Protein AF-A0A1I4TDE1-F1 (afdb_monomer_lite)

Sequence (81 aa):
MHEINHHEHHRLEDREKFIKRIEHWIRHNDEHLTGYEDWKRWCEETGLKEVSEILDKVCAGVREQNELLKQALESLRQSQK

Secondary structure (DSSP, 8-state):
--SHHHHHHHHHHHHHHHHHHHHHHHHHHHHHHHHHHHHHHHHHHTT-HHHHHHHHHHHHHHHHHHHHHHHHHHHHHHTT-

pLDDT: mean 90.22, std 14.91, range [46.66, 98.75]

Radius of gyration: 19.54 Å; chains: 1; bounding box: 39×18×64 Å

Organism: NCBI:txid39841

InterPro domains:
  IPR058493 Domain of unknown function DUF8180 [PF26551] (20-76)

Foldseek 3Di:
DPPPPPVVVVVVVVLVVVLVVLVVLLVVLVVVLVVLVVVLVVCVVVVVPVSNVVSVVVSVVSVVSNVVSVVVSVVSVVVVD

Structure (mmCIF, N/CA/C/O backbone):
data_AF-A0A1I4TDE1-F1
#
_entry.id   AF-A0A1I4TDE1-F1
#
loop_
_atom_site.group_PDB
_atom_site.id
_atom_site.type_symbol
_atom_site.label_atom_id
_atom_site.label_alt_id
_atom_site.label_comp_id
_atom_site.label_asym_id
_atom_site.label_entity_id
_atom_site.label_seq_id
_atom_site.pdbx_PDB_ins_code
_atom_site.Cartn_x
_atom_site.Cartn_y
_atom_site.Cartn_z
_atom_site.occupancy
_atom_site.B_iso_or_equiv
_atom_site.auth_seq_id
_atom_site.auth_comp_id
_atom_site.auth_asym_id
_atom_site.auth_atom_id
_atom_site.pdbx_PDB_model_num
ATOM 1 N N . MET A 1 1 ? 22.773 6.202 -43.283 1.00 46.72 1 MET A N 1
ATOM 2 C CA . MET A 1 1 ? 22.139 5.301 -42.297 1.00 46.72 1 MET A CA 1
ATOM 3 C C . MET A 1 1 ? 22.428 5.819 -40.888 1.00 46.72 1 MET A C 1
ATOM 5 O O . MET A 1 1 ? 23.440 5.442 -40.322 1.00 46.72 1 MET A O 1
ATOM 9 N N . HIS A 1 2 ? 21.602 6.731 -40.360 1.00 49.84 2 HIS A N 1
ATOM 10 C CA . HIS A 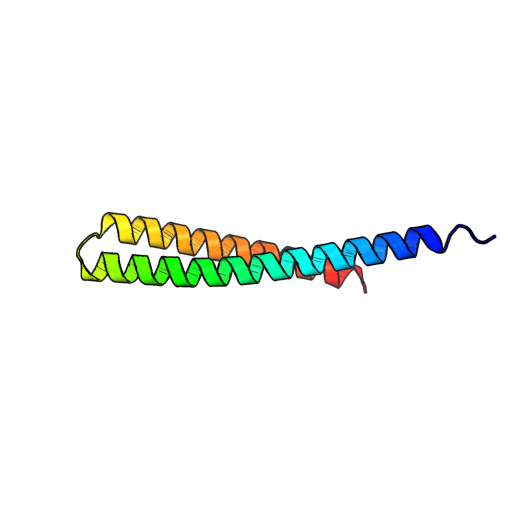1 2 ? 21.779 7.312 -39.013 1.00 49.84 2 HIS A CA 1
ATOM 11 C C . HIS A 1 2 ? 20.440 7.633 -38.305 1.00 49.84 2 HIS A C 1
ATOM 13 O O . HIS A 1 2 ? 20.414 8.424 -37.375 1.00 49.84 2 HIS A O 1
ATOM 19 N N . GLU A 1 3 ? 19.319 7.035 -38.720 1.00 51.78 3 GLU A N 1
ATOM 20 C CA . GLU A 1 3 ? 17.996 7.329 -38.127 1.00 51.78 3 GLU A CA 1
ATOM 21 C C . GLU A 1 3 ? 17.561 6.332 -37.042 1.00 51.78 3 GLU A C 1
ATOM 23 O O . GLU A 1 3 ? 16.685 6.634 -36.239 1.00 51.78 3 GLU A O 1
ATOM 28 N N . ILE A 1 4 ? 18.201 5.162 -36.956 1.00 53.75 4 ILE A N 1
ATOM 29 C CA . ILE A 1 4 ? 17.778 4.090 -36.036 1.00 53.75 4 ILE A CA 1
ATOM 30 C C . ILE A 1 4 ? 18.118 4.425 -34.566 1.00 53.75 4 ILE A C 1
ATOM 32 O O . ILE A 1 4 ? 17.417 3.999 -33.657 1.00 53.75 4 ILE A O 1
ATOM 36 N N . ASN A 1 5 ? 19.131 5.262 -34.316 1.00 57.84 5 ASN A N 1
ATOM 37 C CA . ASN A 1 5 ? 19.670 5.489 -32.967 1.00 57.84 5 ASN A CA 1
ATOM 38 C C . ASN A 1 5 ? 18.833 6.461 -32.105 1.00 57.84 5 ASN A C 1
ATOM 40 O O . ASN A 1 5 ? 18.771 6.337 -30.885 1.00 57.84 5 ASN A O 1
ATOM 44 N N . HIS A 1 6 ? 18.156 7.435 -32.723 1.00 62.72 6 HIS A N 1
ATOM 45 C CA . HIS A 1 6 ? 17.503 8.515 -31.971 1.00 62.72 6 HIS A CA 1
ATOM 46 C C . HIS A 1 6 ? 16.146 8.107 -31.367 1.00 62.72 6 HIS A C 1
ATOM 48 O O . HIS A 1 6 ? 15.759 8.601 -30.307 1.00 62.72 6 HIS A O 1
ATOM 54 N N . HIS A 1 7 ? 15.421 7.193 -32.022 1.00 64.31 7 HIS A N 1
ATOM 55 C CA . HIS A 1 7 ? 14.124 6.700 -31.544 1.00 64.31 7 HIS A CA 1
ATOM 56 C C . HIS A 1 7 ? 14.251 5.702 -30.388 1.00 64.31 7 HIS A C 1
ATOM 58 O O . HIS A 1 7 ? 13.420 5.700 -29.479 1.00 64.31 7 HIS A O 1
ATOM 64 N N . GLU A 1 8 ? 15.288 4.867 -30.406 1.00 66.88 8 GLU A N 1
ATOM 65 C CA . GLU A 1 8 ? 15.537 3.884 -29.352 1.00 66.88 8 GLU A CA 1
ATOM 66 C C . GLU A 1 8 ? 15.962 4.563 -28.044 1.00 66.88 8 GLU A C 1
ATOM 68 O O . GLU A 1 8 ? 15.418 4.252 -26.983 1.00 66.88 8 GLU A O 1
ATOM 73 N N . HIS A 1 9 ? 16.833 5.575 -28.132 1.00 66.25 9 HIS A N 1
ATOM 74 C CA . HIS A 1 9 ? 17.264 6.363 -26.978 1.00 66.25 9 HIS A CA 1
ATOM 75 C C . HIS A 1 9 ? 16.086 7.055 -26.268 1.00 66.25 9 HIS A C 1
ATOM 77 O O . HIS A 1 9 ? 15.945 6.942 -25.051 1.00 66.25 9 HIS A O 1
ATOM 83 N N . HIS A 1 10 ? 15.170 7.675 -27.023 1.00 73.62 10 HIS A N 1
ATOM 84 C CA . HIS A 1 10 ? 13.984 8.323 -26.448 1.00 73.62 10 HIS A CA 1
ATOM 85 C C . HIS A 1 10 ? 13.060 7.324 -25.728 1.00 73.62 10 HIS A C 1
ATOM 87 O O . HIS A 1 10 ? 12.540 7.610 -24.651 1.00 73.62 10 HIS A O 1
ATOM 93 N N . ARG A 1 11 ? 12.878 6.118 -26.286 1.00 75.12 11 ARG A N 1
ATOM 94 C CA . ARG A 1 11 ? 12.048 5.071 -25.668 1.00 75.12 11 ARG A CA 1
ATOM 95 C C . ARG A 1 11 ? 12.650 4.557 -24.354 1.00 75.12 11 ARG A C 1
ATOM 97 O O . ARG A 1 11 ? 11.899 4.257 -23.424 1.00 75.12 11 ARG A O 1
ATOM 104 N N . LEU A 1 12 ? 13.977 4.452 -24.267 1.00 74.88 12 LEU A N 1
ATOM 105 C CA . LEU A 1 12 ? 14.664 4.073 -23.030 1.00 74.88 12 LEU A CA 1
ATOM 106 C C . LEU A 1 12 ? 14.488 5.147 -21.949 1.00 74.88 12 LEU A C 1
ATOM 108 O O . LEU A 1 12 ? 14.114 4.812 -20.824 1.00 74.88 12 LEU A O 1
ATOM 112 N N . GLU A 1 13 ? 14.651 6.425 -22.300 1.00 81.50 13 GLU A N 1
ATOM 113 C CA . GLU A 1 13 ? 14.415 7.536 -21.372 1.00 81.50 13 GLU A CA 1
ATOM 114 C C . GLU A 1 13 ? 12.969 7.574 -20.854 1.00 81.50 13 GLU A C 1
ATOM 116 O O . GLU A 1 13 ? 12.740 7.778 -19.660 1.00 81.50 13 GLU A O 1
ATOM 121 N N . ASP A 1 14 ? 11.979 7.367 -21.726 1.00 89.69 14 ASP A N 1
ATOM 122 C CA . ASP A 1 14 ? 10.566 7.343 -21.329 1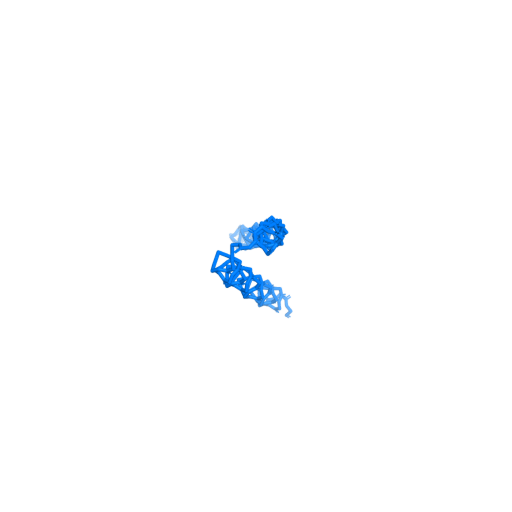.00 89.69 14 ASP A CA 1
ATOM 123 C C . ASP A 1 14 ? 10.266 6.186 -20.369 1.00 89.69 14 ASP A C 1
ATOM 125 O O . ASP A 1 14 ? 9.543 6.358 -19.382 1.00 89.69 14 ASP A O 1
ATOM 129 N N . ARG A 1 15 ? 10.879 5.020 -20.604 1.00 90.25 15 ARG A N 1
ATOM 130 C CA . ARG A 1 15 ? 10.768 3.862 -19.712 1.00 90.25 15 ARG A CA 1
ATOM 131 C C . ARG A 1 15 ? 11.390 4.142 -18.345 1.00 90.25 15 ARG A C 1
ATOM 133 O O . ARG A 1 15 ? 10.766 3.840 -17.330 1.00 90.25 15 ARG A O 1
ATOM 140 N N . GLU A 1 16 ? 12.578 4.738 -18.288 1.00 92.19 16 GLU 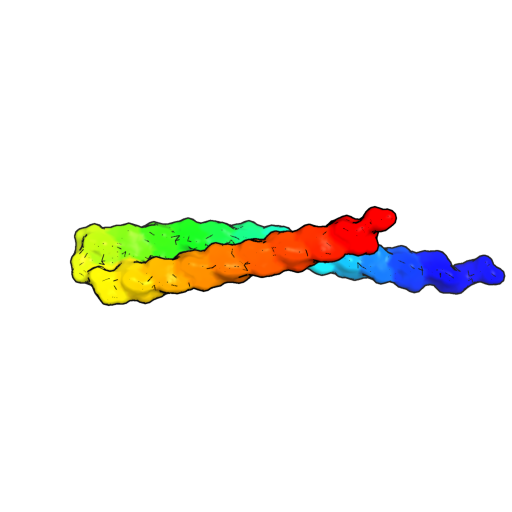A N 1
ATOM 141 C CA . GLU A 1 16 ? 13.215 5.115 -17.018 1.00 92.19 16 GLU A CA 1
ATOM 142 C C . GLU A 1 16 ? 12.405 6.162 -16.245 1.00 92.19 16 GLU A C 1
ATOM 144 O O . GLU A 1 16 ? 12.232 6.045 -15.029 1.00 92.19 16 GLU A O 1
ATOM 149 N N . LYS A 1 17 ? 11.857 7.167 -16.941 1.00 94.81 17 LYS A N 1
ATOM 150 C CA . LYS A 1 17 ? 10.949 8.160 -16.344 1.00 94.81 17 LYS A CA 1
ATOM 151 C C . LYS A 1 17 ? 9.709 7.485 -15.755 1.00 94.81 17 LYS A C 1
ATOM 153 O O . LYS A 1 17 ? 9.266 7.868 -14.671 1.00 94.81 17 LYS A O 1
ATOM 158 N N . PHE A 1 18 ? 9.158 6.480 -16.435 1.00 95.38 18 PHE A N 1
ATOM 159 C CA . PHE A 1 18 ? 8.005 5.733 -15.940 1.00 95.38 18 PHE A CA 1
ATOM 160 C C . PHE A 1 18 ? 8.341 4.870 -14.715 1.00 95.38 18 PHE A C 1
ATOM 162 O O . PHE A 1 18 ? 7.600 4.913 -13.734 1.00 95.38 18 PHE A O 1
ATOM 169 N N . ILE A 1 19 ? 9.492 4.186 -14.712 1.00 96.56 19 ILE A N 1
ATOM 170 C CA . ILE A 1 19 ? 10.003 3.437 -13.548 1.00 96.56 19 ILE A CA 1
ATOM 171 C C . ILE A 1 19 ? 10.096 4.349 -12.318 1.00 96.56 19 ILE A C 1
ATOM 173 O O . ILE A 1 19 ? 9.499 4.046 -11.286 1.00 96.56 19 ILE A O 1
ATOM 177 N N . LYS A 1 20 ? 10.751 5.512 -12.448 1.00 96.88 20 LYS A N 1
ATOM 178 C CA . LYS A 1 20 ? 10.878 6.491 -11.352 1.00 96.88 20 LYS A CA 1
ATOM 179 C C . LYS A 1 20 ? 9.523 6.976 -10.839 1.00 96.88 20 LYS A C 1
ATOM 181 O O . LYS A 1 20 ? 9.364 7.248 -9.650 1.00 96.88 20 LYS A O 1
ATOM 186 N N . ARG A 1 21 ? 8.533 7.098 -11.729 1.00 98.00 21 ARG A N 1
ATOM 187 C CA . ARG A 1 21 ? 7.174 7.504 -11.358 1.00 98.00 21 ARG A CA 1
ATOM 188 C C . ARG A 1 21 ? 6.480 6.421 -10.531 1.00 98.00 21 ARG A C 1
ATOM 190 O O . ARG A 1 21 ? 5.877 6.757 -9.519 1.00 98.00 21 ARG A O 1
ATOM 197 N N . ILE A 1 22 ? 6.591 5.150 -10.917 1.00 98.25 22 ILE A N 1
ATOM 198 C CA . ILE A 1 22 ? 6.029 4.038 -10.135 1.00 98.25 22 ILE A CA 1
ATOM 199 C C . ILE A 1 22 ? 6.710 3.944 -8.762 1.00 98.25 22 ILE A C 1
ATOM 201 O O . ILE A 1 22 ? 6.022 3.846 -7.750 1.00 98.25 22 ILE A O 1
ATOM 205 N N . GLU A 1 23 ? 8.040 4.053 -8.703 1.00 98.25 23 GLU A N 1
ATOM 206 C CA . GLU A 1 23 ? 8.791 4.081 -7.436 1.00 98.25 23 GLU A CA 1
ATOM 207 C C . GLU A 1 23 ? 8.331 5.222 -6.516 1.00 98.25 23 GLU A C 1
ATOM 209 O O . GLU A 1 23 ? 8.198 5.037 -5.306 1.00 98.25 23 GLU A O 1
ATOM 214 N N . HIS A 1 24 ? 8.055 6.402 -7.082 1.00 98.19 24 HIS A N 1
ATOM 215 C CA . HIS A 1 24 ? 7.507 7.525 -6.328 1.00 98.19 24 HIS A CA 1
ATOM 216 C C . HIS A 1 24 ? 6.116 7.221 -5.753 1.00 98.19 24 HIS A C 1
ATOM 218 O O . HIS A 1 24 ? 5.892 7.513 -4.581 1.00 98.19 24 HIS A O 1
ATOM 224 N N . TRP A 1 25 ? 5.218 6.614 -6.533 1.00 98.56 25 TRP A N 1
ATOM 225 C CA . TRP A 1 25 ? 3.877 6.254 -6.060 1.00 98.56 25 TRP A CA 1
ATOM 226 C C . TRP A 1 25 ? 3.893 5.185 -4.967 1.00 98.56 25 TRP A C 1
ATOM 228 O O . TRP A 1 25 ? 3.135 5.314 -4.013 1.00 98.56 25 TRP A O 1
ATOM 238 N N . ILE A 1 26 ? 4.787 4.192 -5.044 1.00 98.62 26 ILE A N 1
ATOM 239 C CA . ILE A 1 26 ? 4.945 3.188 -3.975 1.00 98.62 26 ILE A CA 1
ATOM 240 C C . ILE A 1 26 ? 5.298 3.869 -2.648 1.00 98.62 26 ILE A C 1
ATOM 242 O O . ILE A 1 26 ? 4.621 3.650 -1.646 1.00 98.62 26 ILE A O 1
ATOM 246 N N . ARG A 1 27 ? 6.305 4.754 -2.653 1.00 98.44 27 ARG A N 1
ATOM 247 C CA . ARG A 1 27 ? 6.698 5.509 -1.453 1.00 98.44 27 ARG A CA 1
ATOM 248 C C . ARG A 1 27 ? 5.562 6.393 -0.935 1.00 98.44 27 ARG A C 1
ATOM 250 O O . ARG A 1 27 ? 5.338 6.443 0.266 1.00 98.44 27 ARG A O 1
ATOM 257 N N . HIS A 1 28 ? 4.848 7.079 -1.824 1.00 97.88 28 HIS A N 1
ATOM 258 C CA . HIS A 1 28 ? 3.731 7.934 -1.423 1.00 97.88 28 HIS A CA 1
ATOM 259 C C . HIS A 1 28 ? 2.590 7.135 -0.776 1.00 97.88 28 HIS A C 1
ATOM 261 O O . HIS A 1 28 ? 1.984 7.569 0.199 1.00 97.88 28 HIS A O 1
ATOM 267 N N . ASN A 1 29 ? 2.326 5.933 -1.279 1.00 98.56 29 ASN A N 1
ATOM 268 C CA . ASN A 1 29 ? 1.373 5.013 -0.675 1.00 98.56 29 ASN A CA 1
ATOM 269 C C . ASN A 1 29 ? 1.835 4.520 0.705 1.00 98.56 29 ASN A C 1
ATOM 271 O O . ASN A 1 29 ? 1.006 4.412 1.602 1.00 98.56 29 ASN A O 1
ATOM 275 N N . ASP A 1 30 ? 3.133 4.268 0.908 1.00 98.44 30 ASP A N 1
ATOM 276 C CA . ASP A 1 30 ? 3.670 3.912 2.233 1.00 98.44 30 ASP A CA 1
ATOM 277 C C . ASP A 1 30 ? 3.514 5.076 3.243 1.00 98.44 30 ASP A C 1
ATOM 279 O O . ASP A 1 30 ? 3.180 4.859 4.412 1.00 98.44 30 ASP A O 1
ATOM 283 N N . GLU A 1 31 ? 3.685 6.326 2.791 1.00 98.00 31 GLU A N 1
ATOM 284 C CA . GLU A 1 31 ? 3.418 7.531 3.595 1.00 98.00 31 GLU A CA 1
ATOM 285 C C . GLU A 1 31 ? 1.934 7.629 3.994 1.00 98.00 31 GLU A C 1
ATOM 287 O O . GLU A 1 31 ? 1.623 7.837 5.170 1.00 98.00 31 GLU A O 1
ATOM 292 N N . HIS A 1 32 ? 1.010 7.422 3.046 1.00 98.06 32 HIS A N 1
ATOM 293 C CA . HIS A 1 32 ? -0.431 7.372 3.336 1.00 98.06 32 HIS A CA 1
ATOM 294 C C . HIS A 1 32 ? -0.794 6.241 4.291 1.00 98.06 32 HIS A C 1
ATOM 296 O O . HIS A 1 32 ? -1.586 6.452 5.206 1.00 98.06 32 HIS A O 1
ATOM 302 N N . LEU A 1 33 ? -0.203 5.058 4.105 1.00 98.38 33 LEU A N 1
ATOM 303 C CA . LEU A 1 33 ? -0.443 3.899 4.958 1.00 98.38 33 LEU A CA 1
ATOM 304 C C . LEU A 1 33 ? -0.117 4.218 6.419 1.00 98.38 33 LEU A C 1
ATOM 306 O O . LEU A 1 33 ? -0.924 3.920 7.295 1.00 98.38 33 LEU A O 1
ATOM 310 N N . THR A 1 34 ? 1.010 4.893 6.660 1.00 98.00 34 THR A N 1
ATOM 311 C CA . THR A 1 34 ? 1.409 5.336 8.004 1.00 98.00 34 THR A CA 1
ATOM 312 C C . THR A 1 34 ? 0.350 6.268 8.606 1.00 98.00 34 THR A C 1
ATOM 314 O O . THR A 1 34 ? -0.112 6.048 9.723 1.00 98.00 34 THR A O 1
ATOM 317 N N . GLY A 1 35 ? -0.112 7.267 7.843 1.00 98.31 35 GLY A N 1
ATOM 318 C CA . GLY A 1 35 ? -1.146 8.198 8.309 1.00 98.31 35 GLY A CA 1
ATOM 319 C C . GLY A 1 35 ? -2.487 7.520 8.614 1.00 98.31 35 GLY A C 1
ATOM 320 O O . GLY A 1 35 ? -3.132 7.832 9.614 1.00 98.31 35 GLY A O 1
ATOM 321 N N . TYR A 1 36 ? -2.904 6.562 7.786 1.00 98.56 36 TYR A N 1
ATOM 322 C CA . TYR A 1 36 ? -4.138 5.810 8.012 1.00 98.56 36 TYR A CA 1
ATOM 323 C C . TYR A 1 36 ? -4.037 4.861 9.211 1.00 98.56 36 TYR A C 1
ATOM 325 O O . TYR A 1 36 ? -5.016 4.715 9.942 1.00 98.56 36 TYR A O 1
ATOM 333 N N . GLU A 1 37 ? -2.875 4.251 9.451 1.00 98.38 37 GLU A N 1
ATOM 334 C CA . GLU A 1 37 ? -2.622 3.429 10.640 1.00 98.38 37 GLU A CA 1
ATOM 335 C C . GLU A 1 37 ? -2.678 4.260 11.929 1.00 98.38 37 GLU A C 1
ATOM 337 O O . GLU A 1 37 ? -3.303 3.829 12.901 1.00 98.38 37 GLU A O 1
ATOM 342 N N . ASP A 1 38 ? -2.126 5.476 11.918 1.00 98.56 38 ASP A N 1
ATOM 343 C CA . ASP A 1 38 ? -2.222 6.409 13.046 1.00 98.56 38 ASP A CA 1
ATOM 344 C C . ASP A 1 38 ? -3.680 6.799 13.334 1.00 98.56 38 ASP A C 1
ATOM 346 O O . ASP A 1 38 ? -4.126 6.783 14.486 1.00 98.56 38 ASP A O 1
ATOM 350 N N . TRP A 1 39 ? -4.467 7.100 12.295 1.00 98.56 39 TRP A N 1
ATOM 351 C CA . TRP A 1 39 ? -5.892 7.412 12.454 1.00 98.56 39 TRP A CA 1
ATOM 352 C C . TRP A 1 39 ? -6.697 6.211 12.933 1.00 98.56 39 TRP A C 1
ATOM 354 O O . TRP A 1 39 ? -7.582 6.362 13.777 1.00 98.56 39 TRP A O 1
ATOM 364 N N . LYS A 1 40 ? -6.387 5.018 12.417 1.00 98.38 40 LYS A N 1
ATOM 365 C CA . LYS A 1 40 ? -7.018 3.768 12.838 1.00 98.38 40 LYS A CA 1
ATOM 366 C C . LYS A 1 40 ? -6.783 3.553 14.329 1.00 98.38 40 LYS A C 1
ATOM 368 O O . LYS A 1 40 ? -7.745 3.354 15.069 1.00 98.38 40 LYS A O 1
ATOM 373 N N . ARG A 1 41 ? -5.530 3.671 14.776 1.00 98.19 41 ARG A N 1
ATOM 374 C CA . ARG A 1 41 ? -5.152 3.548 16.187 1.00 98.19 41 ARG A CA 1
ATOM 375 C C . ARG A 1 41 ? -5.884 4.566 17.058 1.00 98.19 41 ARG A C 1
ATOM 377 O O . ARG A 1 41 ? -6.451 4.201 18.084 1.00 98.19 41 ARG A O 1
ATOM 384 N N . TRP A 1 42 ? -5.935 5.826 16.635 1.00 98.44 42 TRP A N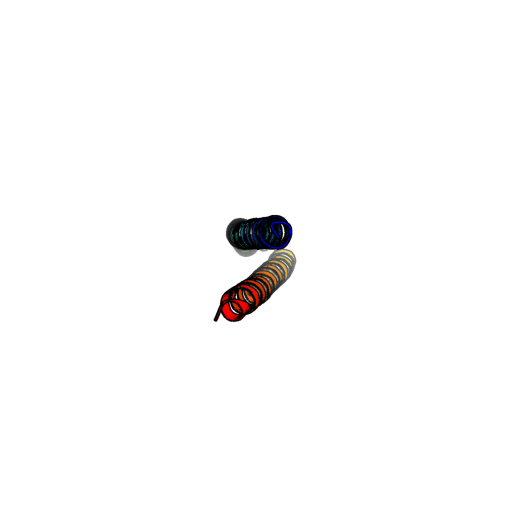 1
ATOM 385 C CA . TRP A 1 42 ? -6.686 6.854 17.355 1.00 98.44 42 TRP A CA 1
ATOM 386 C C . TRP A 1 42 ? -8.188 6.523 17.449 1.00 98.44 42 TRP A C 1
ATOM 388 O O . TRP A 1 42 ? -8.801 6.712 18.501 1.00 98.44 42 TRP A O 1
ATOM 398 N N . CYS A 1 43 ? -8.792 5.974 16.388 1.00 98.31 43 CYS A N 1
ATOM 399 C CA . CYS A 1 43 ? -10.189 5.525 16.408 1.00 98.31 43 CYS A CA 1
ATOM 400 C C . CYS A 1 43 ? -10.410 4.363 17.390 1.00 98.31 43 CYS A C 1
ATOM 402 O O . CYS A 1 43 ? -11.427 4.331 18.083 1.00 98.31 43 CYS A O 1
ATOM 404 N N . GLU A 1 44 ? -9.467 3.422 17.485 1.00 96.44 44 GLU A N 1
ATOM 405 C CA . GLU A 1 44 ? -9.513 2.321 18.459 1.00 96.44 44 GLU A CA 1
ATOM 406 C C . GLU A 1 44 ? -9.441 2.840 19.901 1.00 96.44 44 GLU A C 1
ATOM 408 O O . GLU A 1 44 ? -10.248 2.438 20.740 1.00 96.44 44 GLU A O 1
ATOM 413 N N . GLU A 1 45 ? -8.534 3.782 20.175 1.00 97.88 45 GLU A N 1
ATOM 414 C CA . GLU A 1 45 ? -8.344 4.392 21.499 1.00 97.88 45 GLU A CA 1
ATOM 415 C C . GLU A 1 45 ? -9.547 5.255 21.936 1.00 97.88 45 GLU A C 1
ATOM 417 O O . GLU A 1 45 ? -9.808 5.401 23.131 1.00 97.88 45 GLU A O 1
ATOM 422 N N . THR A 1 46 ? -10.316 5.793 20.984 1.00 97.62 46 THR A N 1
ATOM 423 C CA . THR A 1 46 ? -11.486 6.659 21.236 1.00 97.62 46 THR A CA 1
ATOM 424 C C . THR A 1 46 ? -12.835 5.941 21.130 1.00 97.62 46 THR A C 1
ATOM 426 O O . THR A 1 46 ? -13.882 6.562 21.314 1.00 97.62 46 THR A O 1
ATOM 429 N N . GLY A 1 47 ? -12.839 4.630 20.869 1.00 97.88 47 GLY A N 1
ATOM 430 C CA . GLY A 1 47 ? -14.060 3.822 20.789 1.00 97.88 47 GLY A CA 1
ATOM 431 C C . GLY A 1 47 ? -14.841 3.954 19.475 1.00 97.88 47 GLY A C 1
ATOM 432 O O . GLY A 1 47 ? -15.971 3.474 19.383 1.00 97.88 47 GLY A O 1
ATOM 433 N N . LEU A 1 48 ? -14.252 4.548 18.433 1.00 98.25 48 LEU A N 1
ATOM 434 C CA . LEU A 1 48 ? -14.832 4.690 17.092 1.00 98.25 48 LEU A CA 1
ATOM 435 C C . LEU A 1 48 ? -14.609 3.421 16.253 1.00 98.25 48 LEU A C 1
ATOM 437 O O . LEU A 1 48 ? -13.962 3.440 15.204 1.00 98.25 48 LEU A O 1
ATOM 441 N N . LYS A 1 49 ? -15.145 2.293 16.730 1.00 96.31 49 LYS A N 1
ATOM 442 C CA . LYS A 1 49 ? -14.855 0.961 16.176 1.00 96.31 49 LYS A CA 1
ATOM 443 C C . LYS A 1 49 ? -15.172 0.831 14.681 1.00 96.31 49 LYS A C 1
ATOM 445 O O . LYS A 1 49 ? -14.338 0.342 13.930 1.00 96.31 49 LYS A O 1
ATOM 450 N N . GLU A 1 50 ? -16.336 1.308 14.242 1.00 98.38 50 GLU A N 1
ATOM 451 C CA . GLU A 1 50 ? -16.743 1.234 12.829 1.00 98.38 50 GLU A CA 1
ATOM 452 C C . GLU A 1 50 ? -15.788 2.017 11.912 1.00 98.38 50 GLU A C 1
ATOM 454 O O . GLU A 1 50 ? -15.428 1.550 10.833 1.00 98.38 50 GLU A O 1
ATOM 459 N N . VAL A 1 51 ? -15.307 3.179 12.364 1.00 98.50 51 VAL A N 1
ATOM 460 C CA . VAL A 1 51 ? -14.349 3.994 11.602 1.00 98.50 51 VAL A CA 1
ATOM 461 C C . VAL A 1 51 ? -12.987 3.302 11.525 1.00 98.50 51 VAL A C 1
ATOM 463 O O . VAL A 1 51 ? -12.391 3.267 10.450 1.00 98.50 51 VAL A O 1
ATOM 466 N N . SER A 1 52 ? -12.519 2.693 12.623 1.00 98.56 52 SER A N 1
ATOM 467 C CA . SER A 1 52 ? -11.291 1.882 12.614 1.00 98.56 52 SER A CA 1
ATOM 468 C C . SER A 1 52 ? -11.379 0.722 11.611 1.00 98.56 52 SER A C 1
ATOM 470 O O . SER A 1 52 ? -10.459 0.517 10.821 1.00 98.56 52 SER A O 1
ATOM 472 N N . GLU A 1 53 ? -12.509 0.009 11.562 1.00 98.44 53 GLU A N 1
ATOM 473 C CA . GLU A 1 53 ? -12.722 -1.090 10.608 1.00 98.44 53 GLU A CA 1
ATOM 474 C C . GLU A 1 53 ? -12.726 -0.614 9.145 1.00 98.44 53 GLU A C 1
ATOM 476 O O . GLU A 1 53 ? -12.265 -1.329 8.251 1.00 98.44 53 GLU A O 1
ATOM 481 N N . ILE A 1 54 ? -13.226 0.596 8.875 1.00 98.75 54 ILE A N 1
ATOM 482 C CA . ILE A 1 54 ? -13.146 1.211 7.543 1.00 98.75 54 ILE A CA 1
ATOM 483 C C . ILE A 1 54 ? -11.694 1.568 7.205 1.00 98.75 54 ILE A C 1
ATOM 485 O O . ILE A 1 54 ? -11.234 1.247 6.109 1.00 98.75 54 ILE A O 1
ATOM 489 N N . LEU A 1 55 ? -10.957 2.184 8.134 1.00 98.69 55 LEU A N 1
ATOM 490 C CA . LEU A 1 55 ? -9.550 2.545 7.933 1.00 98.69 55 LEU A CA 1
ATOM 491 C C . LEU A 1 55 ? -8.665 1.315 7.720 1.00 98.69 55 LEU A C 1
ATOM 493 O O . LEU A 1 55 ? -7.777 1.344 6.874 1.00 98.69 55 LEU A O 1
ATOM 497 N N . ASP A 1 56 ? -8.950 0.202 8.396 1.00 98.50 56 ASP A N 1
ATOM 498 C CA . ASP A 1 56 ? -8.246 -1.060 8.167 1.00 98.50 56 ASP A CA 1
ATOM 499 C C . ASP A 1 56 ? -8.390 -1.553 6.715 1.00 98.50 56 ASP A C 1
ATOM 501 O O . ASP A 1 56 ? -7.404 -1.941 6.083 1.00 98.50 56 ASP A O 1
ATOM 505 N N . LYS A 1 57 ? -9.597 -1.445 6.139 1.00 98.75 57 LYS A N 1
ATOM 506 C CA . LYS A 1 57 ? -9.846 -1.763 4.722 1.00 98.75 57 LYS A CA 1
ATOM 507 C C . LYS A 1 57 ? -9.109 -0.809 3.783 1.00 98.75 57 LYS A C 1
ATOM 509 O O . LYS A 1 57 ? -8.600 -1.252 2.754 1.00 98.75 57 LYS A O 1
ATOM 514 N N . VAL A 1 58 ? -9.022 0.477 4.132 1.00 98.62 58 VAL A N 1
ATOM 515 C CA . VAL A 1 58 ? -8.230 1.456 3.368 1.00 98.62 58 VAL A CA 1
ATOM 516 C C . VAL A 1 58 ? -6.754 1.057 3.376 1.00 98.62 58 VAL A C 1
ATOM 518 O O . VAL A 1 58 ? -6.157 0.940 2.307 1.00 98.62 58 VAL A O 1
ATOM 521 N N . CYS A 1 59 ? -6.182 0.754 4.546 1.00 98.62 59 CYS A N 1
ATOM 522 C CA . CYS A 1 59 ? -4.802 0.284 4.668 1.00 98.62 59 CYS A CA 1
ATOM 523 C C . CYS A 1 59 ? -4.551 -0.983 3.840 1.00 98.62 59 CYS A C 1
ATOM 525 O O . CYS A 1 59 ? -3.544 -1.076 3.139 1.00 98.62 59 CYS A O 1
ATOM 527 N N . ALA A 1 60 ? -5.468 -1.955 3.882 1.00 98.62 60 ALA A N 1
ATOM 528 C CA . ALA A 1 60 ? -5.375 -3.166 3.068 1.00 98.62 60 ALA A CA 1
ATOM 529 C C . ALA A 1 60 ? -5.355 -2.851 1.561 1.00 98.62 60 ALA A C 1
ATOM 531 O O . ALA A 1 60 ? -4.493 -3.364 0.848 1.00 98.62 60 ALA A O 1
ATOM 532 N N . GLY A 1 61 ? -6.232 -1.956 1.096 1.00 98.69 61 GLY A N 1
ATOM 533 C CA . GLY A 1 61 ? -6.271 -1.530 -0.305 1.00 98.69 61 GLY A CA 1
ATOM 534 C C . GLY A 1 61 ? -4.994 -0.816 -0.757 1.00 98.69 61 GLY A C 1
ATOM 535 O O . GLY A 1 61 ? -4.502 -1.071 -1.853 1.00 98.69 61 GLY A O 1
ATOM 536 N N . VAL A 1 62 ? -4.406 0.038 0.087 1.00 98.56 62 VAL A N 1
ATOM 537 C CA . VAL A 1 62 ? -3.128 0.709 -0.221 1.00 98.56 62 VAL A CA 1
ATOM 538 C C . VAL A 1 62 ? -1.979 -0.300 -0.316 1.00 98.56 62 VAL A C 1
ATOM 540 O O . VAL A 1 62 ? -1.161 -0.222 -1.235 1.00 98.56 62 VAL A O 1
ATOM 543 N N . ARG A 1 63 ? -1.932 -1.295 0.581 1.00 98.56 63 ARG A N 1
ATOM 544 C CA . ARG A 1 63 ? -0.933 -2.375 0.510 1.00 98.56 63 ARG A CA 1
ATOM 545 C C . ARG A 1 63 ? -1.074 -3.189 -0.776 1.00 98.56 63 ARG A C 1
ATOM 547 O O . ARG A 1 63 ? -0.070 -3.454 -1.429 1.00 98.56 63 ARG A O 1
ATOM 554 N N . GLU A 1 64 ? -2.299 -3.529 -1.173 1.00 98.69 64 GLU A N 1
ATOM 555 C CA . GLU A 1 64 ? -2.562 -4.231 -2.436 1.00 98.69 64 GLU A CA 1
ATOM 556 C C . GLU A 1 64 ? -2.093 -3.417 -3.650 1.00 98.69 64 GLU A C 1
ATOM 558 O O . GLU A 1 64 ? -1.408 -3.949 -4.525 1.00 98.69 64 GLU A O 1
ATOM 563 N N . GLN A 1 65 ? -2.377 -2.110 -3.678 1.00 98.56 65 GLN A N 1
ATOM 564 C CA . GLN A 1 65 ? -1.860 -1.218 -4.719 1.00 98.56 65 GLN A CA 1
ATOM 565 C C . GLN A 1 65 ? -0.328 -1.257 -4.782 1.00 98.56 65 GLN A C 1
ATOM 567 O O . GLN A 1 65 ? 0.234 -1.368 -5.872 1.00 98.56 65 GLN A O 1
ATOM 572 N N . ASN A 1 66 ? 0.358 -1.220 -3.635 1.00 98.62 66 ASN A N 1
ATOM 573 C CA . ASN A 1 66 ? 1.819 -1.296 -3.593 1.00 98.62 66 ASN A CA 1
ATOM 574 C C . ASN A 1 66 ? 2.364 -2.625 -4.113 1.00 98.62 66 ASN A C 1
ATOM 576 O O . ASN A 1 66 ? 3.339 -2.616 -4.864 1.00 98.62 66 ASN A O 1
ATOM 580 N N . GLU A 1 67 ? 1.733 -3.753 -3.793 1.00 98.69 67 GLU A N 1
ATOM 581 C CA . GLU A 1 67 ? 2.133 -5.049 -4.351 1.00 98.69 67 GLU A CA 1
ATOM 582 C C . GLU A 1 67 ? 1.949 -5.109 -5.874 1.00 98.69 67 GLU A C 1
ATOM 584 O O . GLU A 1 67 ? 2.846 -5.565 -6.587 1.00 98.69 67 GLU A O 1
ATOM 589 N N . LEU A 1 68 ? 0.847 -4.575 -6.407 1.00 98.69 68 LEU A N 1
ATOM 590 C CA . LEU A 1 68 ? 0.622 -4.502 -7.856 1.00 98.69 68 LEU A CA 1
ATOM 591 C C . LEU A 1 68 ? 1.637 -3.582 -8.556 1.00 98.69 68 LEU A C 1
ATOM 593 O O . LEU A 1 68 ? 2.153 -3.915 -9.625 1.00 98.69 68 LEU A O 1
ATOM 597 N N . LEU A 1 69 ? 1.979 -2.443 -7.948 1.00 98.44 69 LEU A N 1
ATOM 598 C CA . LEU A 1 69 ? 2.998 -1.532 -8.477 1.00 98.44 69 LEU A CA 1
ATOM 599 C C . LEU A 1 69 ? 4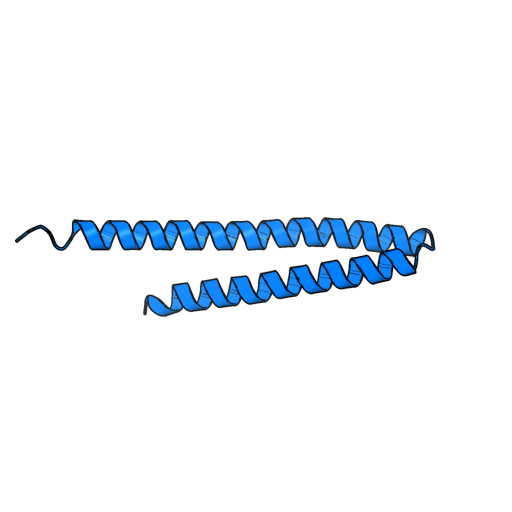.403 -2.156 -8.449 1.00 98.44 69 LEU A C 1
ATOM 601 O O . LEU A 1 69 ? 5.170 -1.973 -9.398 1.00 98.44 69 LEU A O 1
ATOM 605 N N . LYS A 1 70 ? 4.743 -2.933 -7.412 1.00 98.38 70 LYS A N 1
ATOM 606 C CA . LYS A 1 70 ? 6.000 -3.700 -7.356 1.00 98.38 70 LYS A CA 1
ATOM 607 C C . LYS A 1 70 ? 6.068 -4.742 -8.475 1.00 98.38 70 LYS A C 1
ATOM 609 O O . LYS A 1 70 ? 7.073 -4.795 -9.180 1.00 98.38 70 LYS A O 1
ATOM 614 N N . GLN A 1 71 ? 4.989 -5.489 -8.716 1.00 97.94 71 GLN A N 1
ATOM 615 C CA . GLN A 1 71 ? 4.908 -6.437 -9.838 1.00 97.94 71 GLN A CA 1
ATOM 616 C C . GLN A 1 71 ? 5.073 -5.740 -11.199 1.00 97.94 71 GLN A C 1
ATOM 618 O O . GLN A 1 71 ? 5.756 -6.252 -12.093 1.00 97.94 71 GLN A O 1
ATOM 623 N N . ALA A 1 72 ? 4.503 -4.540 -11.360 1.00 96.62 72 ALA A N 1
ATOM 624 C CA . ALA A 1 72 ? 4.695 -3.732 -12.561 1.00 96.62 72 ALA A CA 1
ATOM 625 C C . ALA A 1 72 ? 6.169 -3.319 -12.745 1.00 96.62 72 ALA A C 1
ATOM 627 O O . ALA A 1 72 ? 6.702 -3.425 -13.853 1.00 96.62 72 ALA A O 1
ATOM 628 N N . LEU A 1 73 ? 6.860 -2.907 -11.672 1.00 96.38 73 LEU A N 1
ATOM 629 C CA . LEU A 1 73 ? 8.299 -2.607 -11.709 1.00 96.38 73 LEU A CA 1
ATOM 630 C C . LEU A 1 73 ? 9.142 -3.825 -12.074 1.00 96.38 73 LEU A C 1
ATOM 632 O O . LEU A 1 73 ? 10.071 -3.702 -12.874 1.00 96.38 73 LEU A O 1
ATOM 636 N N . GLU A 1 74 ? 8.840 -4.985 -11.500 1.00 95.50 74 GLU A N 1
ATOM 637 C CA . GLU A 1 74 ? 9.531 -6.232 -11.820 1.00 95.50 74 GLU A CA 1
ATOM 638 C C . GLU A 1 74 ? 9.356 -6.594 -13.292 1.00 95.50 74 GLU A C 1
ATOM 640 O O . GLU A 1 74 ? 10.350 -6.832 -13.975 1.00 95.50 74 GLU A O 1
ATOM 645 N N . SER A 1 75 ? 8.127 -6.537 -13.807 1.00 94.00 75 SER A N 1
ATOM 646 C CA . SER A 1 75 ? 7.823 -6.820 -15.215 1.00 94.00 75 SER A CA 1
ATOM 647 C C . SER A 1 75 ? 8.557 -5.869 -16.160 1.00 94.00 75 SER A C 1
ATOM 649 O O . SER A 1 75 ? 9.148 -6.295 -17.159 1.00 94.00 75 SER A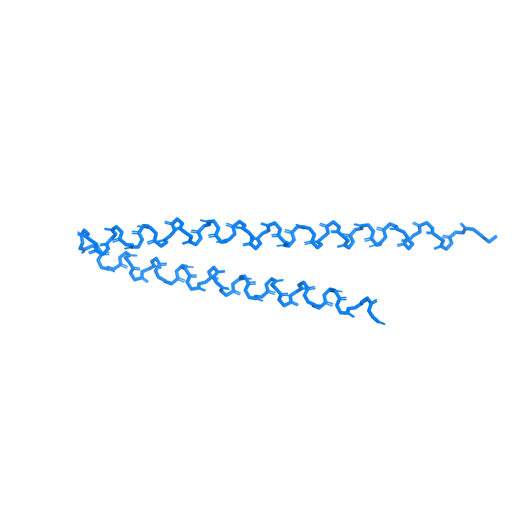 O 1
ATOM 651 N N . LEU A 1 76 ? 8.586 -4.575 -15.817 1.00 90.62 76 LEU A N 1
ATOM 652 C CA . LEU A 1 76 ? 9.365 -3.588 -16.552 1.00 90.62 76 LEU A CA 1
ATOM 653 C C . LEU A 1 76 ? 10.837 -3.998 -16.550 1.00 90.62 76 LEU A C 1
ATOM 655 O O . LEU A 1 76 ? 11.386 -4.192 -17.628 1.00 90.62 76 LEU A O 1
ATOM 659 N N . ARG A 1 77 ? 11.460 -4.194 -15.382 1.00 87.00 77 ARG A N 1
ATOM 660 C CA . ARG A 1 77 ? 12.898 -4.495 -15.233 1.00 87.00 77 ARG A CA 1
ATOM 661 C C . ARG A 1 77 ? 13.321 -5.838 -15.842 1.00 87.00 77 ARG A C 1
ATOM 663 O O . ARG A 1 77 ? 14.424 -5.924 -16.370 1.00 87.00 77 ARG A O 1
ATOM 670 N N . GLN A 1 78 ? 12.469 -6.862 -15.807 1.00 82.19 78 GLN A N 1
ATOM 671 C CA . GLN A 1 78 ? 12.736 -8.171 -16.418 1.00 82.19 78 GLN A CA 1
ATOM 672 C C . GLN A 1 78 ? 12.745 -8.114 -17.946 1.00 82.19 78 GLN A C 1
ATOM 674 O O . GLN A 1 78 ? 13.535 -8.819 -18.562 1.00 82.19 78 GLN A O 1
ATOM 679 N N . SER A 1 79 ? 11.976 -7.203 -18.552 1.00 68.75 79 SER A N 1
ATOM 680 C CA . SER A 1 79 ? 11.977 -6.954 -20.006 1.00 68.75 79 SER A CA 1
ATOM 681 C C . SER A 1 79 ? 13.280 -6.307 -20.530 1.00 68.75 79 SER A C 1
ATOM 683 O O . SER A 1 79 ? 13.301 -5.764 -21.630 1.00 68.75 79 SER A O 1
ATOM 685 N N . GLN A 1 80 ? 14.344 -6.289 -19.719 1.00 55.22 80 GLN A N 1
ATOM 686 C CA . GLN A 1 80 ? 15.665 -5.720 -20.009 1.00 55.22 80 GLN A CA 1
ATOM 687 C C . GLN A 1 80 ? 16.784 -6.781 -20.029 1.00 55.22 80 GLN A C 1
ATOM 689 O O . GLN A 1 80 ? 17.934 -6.425 -20.285 1.00 55.22 80 GLN A O 1
ATOM 694 N N . LYS A 1 81 ? 16.460 -8.045 -19.714 1.00 46.66 81 LYS A N 1
ATOM 695 C CA . LYS A 1 81 ? 17.330 -9.215 -19.912 1.00 46.66 81 LYS A CA 1
ATOM 696 C C . LYS A 1 81 ? 17.010 -9.879 -21.243 1.00 46.66 81 LYS A C 1
ATOM 698 O O . LYS A 1 81 ? 17.973 -10.371 -21.864 1.00 46.66 81 LYS A O 1
#